Protein AF-A0A9Q1HMR4-F1 (afdb_monomer)

Structure (mmCI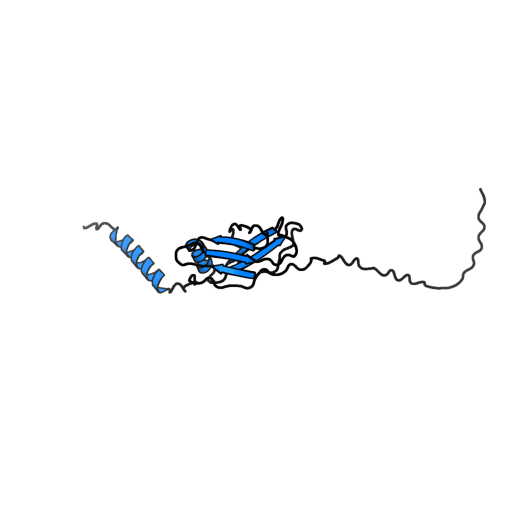F, N/CA/C/O backbone):
data_AF-A0A9Q1HMR4-F1
#
_entry.id   AF-A0A9Q1HMR4-F1
#
loop_
_atom_site.group_PDB
_atom_site.id
_atom_site.type_symbol
_atom_site.label_atom_id
_atom_site.label_alt_id
_atom_site.label_comp_id
_atom_site.label_asym_id
_atom_site.label_entity_id
_atom_site.label_seq_id
_atom_site.pdbx_PDB_ins_code
_atom_site.Cartn_x
_atom_site.Cartn_y
_atom_site.Cartn_z
_atom_site.occupancy
_atom_site.B_iso_or_equiv
_atom_site.auth_seq_id
_atom_site.auth_comp_id
_atom_site.auth_asym_id
_atom_site.auth_atom_id
_atom_site.pdbx_PDB_model_num
ATOM 1 N N . MET A 1 1 ? 21.653 -33.539 -73.350 1.00 37.78 1 MET A N 1
ATOM 2 C CA . MET A 1 1 ? 21.188 -34.895 -72.998 1.00 37.78 1 MET A CA 1
ATOM 3 C C . MET A 1 1 ? 22.422 -35.763 -72.860 1.00 37.78 1 MET A C 1
ATOM 5 O O . MET A 1 1 ? 23.020 -36.093 -73.872 1.00 37.78 1 MET A O 1
ATOM 9 N N . LEU A 1 2 ? 22.867 -36.021 -71.632 1.00 31.67 2 LEU A N 1
ATOM 10 C CA . LEU A 1 2 ? 23.947 -36.966 -71.353 1.00 31.67 2 LEU A CA 1
ATOM 11 C C . LEU A 1 2 ? 23.386 -37.985 -70.369 1.00 31.67 2 LEU A C 1
ATOM 13 O O . LEU A 1 2 ? 22.912 -37.626 -69.293 1.00 31.67 2 LEU A O 1
ATOM 17 N N . SER A 1 3 ? 23.321 -39.218 -70.855 1.00 32.62 3 SER A N 1
ATOM 18 C CA . SER A 1 3 ? 22.707 -40.371 -70.218 1.00 32.62 3 SER A CA 1
ATOM 19 C C . SER A 1 3 ? 23.519 -40.849 -69.018 1.00 32.62 3 SER A C 1
ATOM 21 O O . SER A 1 3 ? 24.747 -40.808 -69.022 1.00 32.62 3 SER A O 1
ATOM 23 N N . PHE A 1 4 ? 22.790 -41.315 -68.008 1.00 30.09 4 PHE A N 1
ATOM 24 C CA . PHE A 1 4 ? 23.282 -42.057 -66.856 1.00 30.09 4 PHE A CA 1
ATOM 25 C C . PHE A 1 4 ? 23.756 -43.451 -67.281 1.00 30.09 4 PHE A C 1
ATOM 27 O O . PHE A 1 4 ? 23.022 -44.145 -67.981 1.00 30.09 4 PHE A O 1
ATOM 34 N N . GLU A 1 5 ? 24.891 -43.906 -66.751 1.00 35.28 5 GLU A N 1
ATOM 35 C CA . GLU A 1 5 ? 25.084 -45.326 -66.458 1.00 35.28 5 GLU A CA 1
ATOM 36 C C . GLU A 1 5 ? 25.672 -45.507 -65.058 1.00 35.28 5 GLU A C 1
ATOM 38 O O . GLU A 1 5 ? 26.479 -44.722 -64.562 1.00 35.28 5 GLU A O 1
ATOM 43 N N . MET A 1 6 ? 25.131 -46.524 -64.401 1.00 35.03 6 MET A N 1
ATOM 44 C CA . MET A 1 6 ? 25.049 -46.749 -62.970 1.00 35.03 6 MET A CA 1
ATOM 45 C C . MET A 1 6 ? 26.082 -47.802 -62.579 1.00 35.03 6 MET A C 1
ATOM 47 O O . MET A 1 6 ? 26.021 -48.925 -63.071 1.00 35.03 6 MET A O 1
ATOM 51 N N . GLN A 1 7 ? 26.995 -47.483 -61.662 1.00 36.78 7 GLN A N 1
ATOM 52 C CA . GLN A 1 7 ? 27.805 -48.502 -60.994 1.00 36.78 7 GLN A CA 1
ATOM 53 C C . GLN A 1 7 ? 27.566 -48.453 -59.489 1.00 36.78 7 GLN A C 1
ATOM 55 O O . GLN A 1 7 ? 28.064 -47.608 -58.753 1.00 36.78 7 GLN A O 1
ATOM 60 N N . SER A 1 8 ? 26.725 -49.399 -59.083 1.00 39.12 8 SER A N 1
ATOM 61 C CA . SER A 1 8 ? 26.446 -49.822 -57.721 1.00 39.12 8 SER A CA 1
ATOM 62 C C . SER A 1 8 ? 27.722 -50.337 -57.058 1.00 39.12 8 SER A C 1
ATOM 64 O O . SER A 1 8 ? 28.247 -51.374 -57.459 1.00 39.12 8 SER A O 1
ATOM 66 N N . GLN A 1 9 ? 28.176 -49.663 -56.004 1.00 42.09 9 GLN A N 1
ATOM 67 C CA . GLN A 1 9 ? 29.103 -50.243 -55.036 1.00 42.09 9 GLN A CA 1
ATOM 68 C C . GLN A 1 9 ? 28.549 -50.023 -53.630 1.00 42.09 9 GLN A C 1
ATOM 70 O O . GLN A 1 9 ? 28.550 -48.922 -53.085 1.00 42.09 9 GLN A O 1
ATOM 75 N N . PHE A 1 10 ? 28.014 -51.112 -53.084 1.00 41.09 10 PHE A N 1
ATOM 76 C CA . PHE A 1 10 ? 27.632 -51.271 -51.691 1.00 41.09 10 PHE A CA 1
ATOM 77 C C . PHE A 1 10 ? 28.883 -51.170 -50.809 1.00 41.09 10 PHE A C 1
ATOM 79 O O . PHE A 1 10 ? 29.789 -51.988 -50.950 1.00 41.09 10 PHE A O 1
ATOM 86 N N . TYR A 1 11 ? 28.895 -50.235 -49.856 1.00 41.25 11 TYR A N 1
ATOM 87 C CA . TYR A 1 11 ? 29.788 -50.285 -48.697 1.00 41.25 11 TYR A CA 1
ATOM 88 C C . TYR A 1 11 ? 28.984 -50.062 -47.403 1.00 41.25 11 TYR A C 1
ATOM 90 O O . TYR A 1 11 ? 28.078 -49.226 -47.384 1.00 41.25 11 TYR A O 1
ATOM 98 N N . PRO A 1 12 ? 29.248 -50.854 -46.347 1.00 38.88 12 PRO A N 1
ATOM 99 C CA . PRO A 1 12 ? 28.334 -51.036 -45.228 1.00 38.88 12 PRO A CA 1
ATOM 100 C C . PRO A 1 12 ? 28.479 -49.939 -44.165 1.00 38.88 12 PRO A C 1
ATOM 102 O O . PRO A 1 12 ? 29.579 -49.513 -43.834 1.00 38.88 12 PRO A O 1
ATOM 105 N N . THR A 1 13 ? 27.331 -49.536 -43.615 1.00 51.03 13 THR A N 1
ATOM 106 C CA . THR A 1 13 ? 27.126 -48.989 -42.261 1.00 51.03 13 THR A CA 1
ATOM 107 C C . THR A 1 13 ? 28.263 -48.162 -41.653 1.00 51.03 13 THR A C 1
ATOM 109 O O . THR A 1 13 ? 29.085 -48.675 -40.896 1.00 51.03 13 THR A O 1
ATOM 112 N N . LEU A 1 14 ? 28.168 -46.843 -41.810 1.00 43.06 14 LEU A N 1
ATOM 113 C CA . LEU A 1 14 ? 28.479 -45.934 -40.713 1.00 43.06 14 LEU A CA 1
ATOM 114 C C . LEU A 1 14 ? 27.213 -45.120 -40.441 1.00 43.06 14 LEU A C 1
ATOM 116 O O . LEU A 1 14 ? 26.898 -44.171 -41.157 1.00 43.06 14 LEU A O 1
ATOM 120 N N . LEU A 1 15 ? 26.439 -45.549 -39.442 1.00 45.88 15 LEU A N 1
ATOM 121 C CA . LEU A 1 15 ? 25.386 -44.726 -38.859 1.00 45.88 15 LEU A CA 1
ATOM 122 C C . LEU A 1 15 ? 26.075 -43.512 -38.231 1.00 45.88 15 LEU A C 1
ATOM 124 O O . LEU A 1 15 ? 26.472 -43.545 -37.068 1.00 45.88 15 LEU A O 1
ATOM 128 N N . LEU A 1 16 ? 26.232 -42.438 -39.002 1.00 45.41 16 LEU A N 1
ATOM 129 C CA . LEU A 1 16 ? 26.349 -41.114 -38.419 1.00 45.41 16 LEU A CA 1
ATOM 130 C C . LEU A 1 16 ? 24.983 -40.831 -37.805 1.00 45.41 16 LEU A C 1
ATOM 132 O O . LEU A 1 16 ? 24.068 -40.340 -38.466 1.00 45.41 16 LEU A O 1
ATOM 136 N N . ALA A 1 17 ? 24.825 -41.230 -36.544 1.00 48.44 17 ALA A N 1
ATOM 137 C CA . ALA A 1 17 ? 23.819 -40.655 -35.683 1.00 48.44 17 ALA A CA 1
ATOM 138 C C . ALA A 1 17 ? 24.130 -39.159 -35.650 1.00 48.44 17 ALA A C 1
ATOM 140 O O . ALA A 1 17 ? 24.994 -38.700 -34.905 1.00 48.44 17 ALA A O 1
ATOM 141 N N . PHE A 1 18 ? 23.476 -38.404 -36.531 1.00 46.28 18 PHE A N 1
ATOM 142 C CA . PHE A 1 18 ? 23.301 -36.985 -36.327 1.00 46.28 18 PHE A CA 1
ATOM 143 C C . PHE A 1 18 ? 22.517 -36.89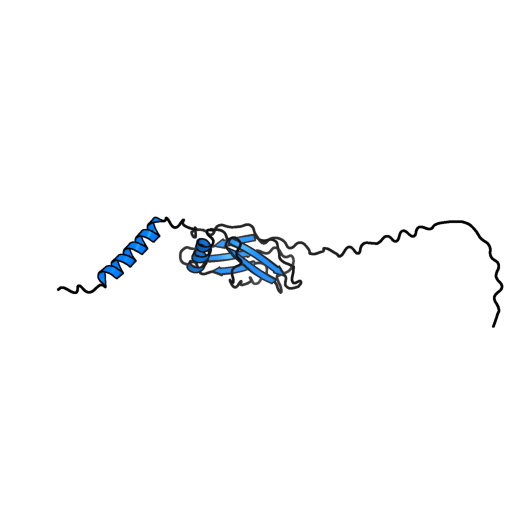2 -35.028 1.00 46.28 18 PHE A C 1
ATOM 145 O O . PHE A 1 18 ? 21.294 -37.035 -35.011 1.00 46.28 18 PHE A O 1
ATOM 152 N N . SER A 1 19 ? 23.235 -36.728 -33.920 1.00 45.16 19 SER A N 1
ATOM 153 C CA . SER A 1 19 ? 22.679 -36.102 -32.740 1.00 45.16 19 S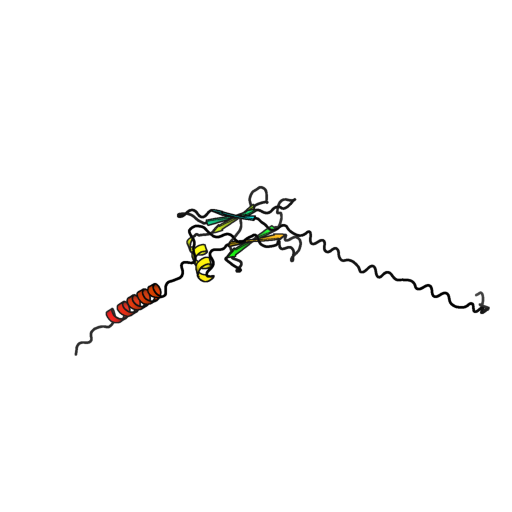ER A CA 1
ATOM 154 C C . SER A 1 19 ? 22.227 -34.734 -33.220 1.00 45.16 19 SER A C 1
ATOM 156 O O . SER A 1 19 ? 23.001 -33.781 -33.260 1.00 45.16 19 SER A O 1
ATOM 158 N N . ILE A 1 20 ? 20.978 -34.651 -33.676 1.00 51.62 20 ILE A N 1
ATOM 159 C CA . ILE A 1 20 ? 20.243 -33.406 -33.619 1.00 51.62 20 ILE A CA 1
ATOM 160 C C . ILE A 1 20 ? 20.190 -33.165 -32.119 1.00 51.62 20 ILE A C 1
ATOM 162 O O . ILE A 1 20 ? 19.346 -33.726 -31.417 1.00 51.62 20 ILE A O 1
ATOM 166 N N . GLN A 1 21 ? 21.176 -32.425 -31.610 1.00 54.22 21 GLN A N 1
ATOM 167 C CA . GLN A 1 21 ? 20.992 -31.661 -30.400 1.00 54.22 21 GLN A CA 1
ATOM 168 C C . GLN A 1 21 ? 19.752 -30.839 -30.739 1.00 54.22 21 GLN A C 1
ATOM 170 O O . GLN A 1 21 ? 19.802 -29.863 -31.484 1.00 54.22 21 GLN A O 1
ATOM 175 N N . LEU A 1 22 ? 18.589 -31.330 -30.312 1.00 46.88 22 LEU A N 1
ATOM 176 C CA . LEU A 1 22 ? 17.479 -30.459 -30.022 1.00 46.88 22 LEU A CA 1
ATOM 177 C C . LEU A 1 22 ? 18.068 -29.568 -28.943 1.00 46.88 22 LEU A C 1
ATOM 179 O O . LEU A 1 22 ? 18.021 -29.894 -27.758 1.00 46.88 22 LEU A O 1
ATOM 183 N N . ASP A 1 23 ? 18.710 -28.491 -29.385 1.00 49.03 23 ASP A N 1
ATOM 184 C CA . ASP A 1 23 ? 18.829 -27.272 -28.630 1.00 49.03 23 ASP A CA 1
ATOM 185 C C . ASP A 1 23 ? 17.375 -26.897 -28.418 1.00 49.03 23 ASP A C 1
ATOM 187 O O . ASP A 1 23 ? 16.736 -26.229 -29.234 1.00 49.03 23 ASP A O 1
ATOM 191 N N . TYR A 1 24 ? 16.805 -27.514 -27.376 1.00 51.22 24 TYR A N 1
ATOM 192 C CA . TYR A 1 24 ? 15.573 -27.107 -26.761 1.00 51.22 24 TYR A CA 1
ATOM 193 C C . TYR A 1 24 ? 15.730 -25.617 -26.693 1.00 51.22 24 TYR A C 1
ATOM 195 O O . TYR A 1 24 ? 16.632 -25.125 -26.019 1.00 51.22 24 TYR A O 1
ATOM 203 N N . PHE A 1 25 ? 14.936 -24.951 -27.518 1.00 50.28 25 PHE A N 1
ATOM 204 C CA . PHE A 1 25 ? 14.821 -23.522 -27.571 1.00 50.28 25 PHE A CA 1
ATOM 205 C C . PHE A 1 25 ? 14.513 -23.118 -26.135 1.00 50.28 25 PHE A C 1
ATOM 207 O O . PHE A 1 25 ? 13.371 -23.202 -25.680 1.00 50.28 25 PHE A O 1
ATOM 214 N N . THR A 1 26 ? 15.564 -22.833 -25.368 1.00 46.38 26 THR A N 1
ATOM 215 C CA . THR A 1 26 ? 15.472 -22.301 -24.029 1.00 46.38 26 THR A CA 1
ATOM 216 C C . THR A 1 26 ? 14.942 -20.919 -24.285 1.00 46.38 26 THR A C 1
ATOM 218 O O . THR A 1 26 ? 15.692 -19.995 -24.596 1.00 46.38 26 THR A O 1
ATOM 221 N N . TRP A 1 27 ? 13.614 -20.819 -24.264 1.00 47.00 27 TRP A N 1
ATOM 222 C CA . TRP A 1 27 ? 12.927 -19.561 -24.106 1.00 47.00 27 TRP A CA 1
ATOM 223 C C . TRP A 1 27 ? 13.678 -18.839 -22.998 1.00 47.00 27 TRP A C 1
ATOM 225 O O . TRP A 1 27 ? 13.840 -19.429 -21.925 1.00 47.00 27 TRP A O 1
ATOM 235 N N . PRO A 1 28 ? 14.211 -17.634 -23.242 1.00 43.62 28 PRO A N 1
ATOM 236 C CA . PRO A 1 28 ? 14.810 -16.884 -22.166 1.00 43.62 28 PRO A CA 1
ATOM 237 C C . PRO A 1 28 ? 13.692 -16.652 -21.154 1.00 43.62 28 PRO A C 1
ATOM 239 O O . PRO A 1 28 ? 12.825 -15.802 -21.347 1.00 43.62 28 PRO A O 1
ATOM 242 N N . THR A 1 29 ? 13.693 -17.411 -20.059 1.00 49.78 29 THR A N 1
ATOM 243 C CA . THR A 1 29 ? 12.965 -17.063 -18.841 1.00 49.78 29 THR A CA 1
ATOM 244 C C . THR A 1 29 ? 13.703 -15.911 -18.164 1.00 49.78 29 THR A C 1
ATOM 246 O O . THR A 1 29 ? 13.961 -15.938 -16.970 1.00 49.78 29 THR A O 1
ATOM 249 N N . ASP A 1 30 ? 14.043 -14.876 -18.932 1.00 47.56 30 ASP A N 1
ATOM 250 C CA . ASP A 1 30 ? 14.412 -13.561 -18.434 1.00 47.56 30 ASP A CA 1
ATOM 251 C C . ASP A 1 30 ? 13.121 -12.763 -18.218 1.00 47.56 30 ASP A C 1
ATOM 253 O O . ASP A 1 30 ? 12.968 -11.610 -18.625 1.00 47.56 30 ASP A O 1
ATOM 257 N N . ALA A 1 31 ? 12.174 -13.353 -17.485 1.00 51.97 31 ALA A N 1
ATOM 258 C CA . ALA A 1 31 ? 11.419 -12.534 -16.559 1.00 51.97 31 ALA A CA 1
ATOM 259 C C . ALA A 1 31 ? 12.438 -12.124 -15.496 1.00 51.97 31 ALA A C 1
ATOM 261 O O . ALA A 1 31 ? 12.578 -12.798 -14.482 1.00 51.97 31 ALA A O 1
ATOM 262 N N . LYS A 1 32 ? 13.223 -11.075 -15.782 1.00 59.47 32 LYS A N 1
ATOM 263 C CA . LYS A 1 32 ? 14.099 -10.426 -14.808 1.00 59.47 32 LYS A CA 1
ATOM 264 C C . LYS A 1 32 ? 13.296 -10.301 -13.519 1.00 59.47 32 LYS A C 1
ATOM 266 O O . LYS A 1 32 ? 12.343 -9.523 -13.489 1.00 59.47 32 LYS A O 1
ATOM 271 N N . GLU A 1 33 ? 13.641 -11.112 -12.522 1.00 74.00 33 GLU A N 1
ATOM 272 C CA . GLU A 1 33 ? 12.804 -11.300 -11.342 1.00 74.00 33 GLU A CA 1
ATOM 273 C C . GLU A 1 33 ? 12.609 -9.935 -10.681 1.00 74.00 33 GLU A C 1
ATOM 275 O O . GLU A 1 33 ? 13.563 -9.272 -10.253 1.00 74.00 33 GLU A O 1
ATOM 280 N N . LEU A 1 34 ? 11.374 -9.438 -10.734 1.00 84.81 34 LEU A N 1
ATOM 281 C CA . LEU A 1 34 ? 11.035 -8.134 -10.195 1.00 84.81 34 LEU A CA 1
ATOM 282 C C . LEU A 1 34 ? 11.246 -8.185 -8.684 1.00 84.81 34 LEU A C 1
ATOM 284 O O . LEU A 1 34 ? 10.793 -9.106 -8.013 1.00 84.81 34 LEU A O 1
ATOM 288 N N . GLN A 1 35 ? 11.943 -7.196 -8.131 1.00 88.31 35 GLN A N 1
ATOM 289 C CA . GLN A 1 35 ? 12.197 -7.173 -6.693 1.00 88.31 35 GLN A CA 1
ATOM 290 C C . GLN A 1 35 ? 10.909 -6.856 -5.941 1.00 88.31 35 GLN A C 1
ATOM 292 O O . GLN A 1 35 ? 10.161 -5.969 -6.365 1.00 88.31 35 GLN A O 1
ATOM 297 N N . LYS A 1 36 ? 10.682 -7.540 -4.812 1.00 92.25 36 LYS A N 1
ATOM 298 C CA . LYS A 1 36 ? 9.565 -7.227 -3.918 1.00 92.25 36 LYS A CA 1
ATOM 299 C C . LYS A 1 36 ? 9.691 -5.778 -3.412 1.00 92.25 36 LYS A C 1
ATOM 301 O O . LYS A 1 36 ? 10.804 -5.359 -3.075 1.00 92.25 36 LYS A O 1
ATOM 306 N N . PRO A 1 37 ? 8.598 -5.004 -3.356 1.00 94.81 37 PRO A N 1
ATOM 307 C CA . PRO A 1 37 ? 8.633 -3.667 -2.789 1.00 94.81 37 PRO A CA 1
ATOM 308 C C . PRO A 1 37 ? 8.679 -3.707 -1.257 1.00 94.81 37 PRO A C 1
ATOM 310 O O . PRO A 1 37 ? 8.355 -4.715 -0.623 1.00 94.81 37 PRO A O 1
ATOM 313 N N . GLU A 1 38 ? 9.045 -2.580 -0.660 1.00 96.38 38 GLU A N 1
ATOM 314 C CA . GLU A 1 38 ? 8.954 -2.350 0.780 1.00 96.38 38 GLU A CA 1
ATOM 315 C C . GLU A 1 38 ? 7.783 -1.411 1.074 1.00 96.38 38 GLU A C 1
ATOM 317 O O . GLU A 1 38 ? 7.694 -0.327 0.501 1.00 96.38 38 GLU A O 1
ATOM 322 N N . ILE A 1 39 ? 6.878 -1.821 1.964 1.00 97.00 39 ILE A N 1
ATOM 323 C CA . ILE A 1 39 ? 5.747 -0.992 2.383 1.00 97.00 39 ILE A CA 1
ATOM 324 C C . ILE A 1 39 ? 6.036 -0.311 3.722 1.00 97.00 39 ILE A C 1
ATOM 326 O O . ILE A 1 39 ? 6.483 -0.936 4.689 1.00 97.00 39 ILE A O 1
ATOM 330 N N . SER A 1 40 ? 5.715 0.975 3.783 1.00 96.75 40 SER A N 1
ATOM 331 C CA . SER A 1 40 ? 5.725 1.793 4.991 1.00 96.75 40 SER A CA 1
ATOM 332 C C . SER A 1 40 ? 4.340 2.391 5.230 1.00 96.75 40 SER A C 1
ATOM 334 O O . SER A 1 40 ? 3.608 2.705 4.289 1.00 96.75 40 SER A O 1
ATOM 336 N N . VAL A 1 41 ? 3.966 2.507 6.505 1.00 96.38 41 VAL A N 1
ATOM 337 C CA . VAL A 1 41 ? 2.637 2.956 6.934 1.00 96.38 41 VAL A CA 1
ATOM 338 C C . VAL A 1 41 ? 2.794 4.149 7.864 1.00 96.38 41 VAL A C 1
ATOM 340 O O . VAL A 1 41 ? 3.473 4.062 8.886 1.00 96.38 41 VAL A O 1
ATOM 343 N N . HIS A 1 42 ? 2.133 5.250 7.528 1.00 95.50 42 HIS A N 1
ATOM 344 C CA . HIS A 1 42 ? 2.008 6.425 8.374 1.00 95.50 42 HIS A CA 1
ATOM 345 C C . HIS A 1 42 ? 0.521 6.695 8.633 1.00 95.50 42 HIS A C 1
ATOM 347 O O . HIS A 1 42 ? -0.210 7.117 7.739 1.00 95.50 42 HIS A O 1
ATOM 353 N N . ALA A 1 43 ? 0.071 6.412 9.857 1.00 92.50 43 ALA A N 1
ATOM 354 C CA . ALA A 1 43 ? -1.343 6.411 10.242 1.00 92.50 43 ALA A CA 1
ATOM 355 C C . ALA A 1 43 ? -1.628 7.370 11.420 1.00 92.50 43 ALA A C 1
ATOM 357 O O . ALA A 1 43 ? -1.967 6.907 12.512 1.00 92.50 43 ALA A O 1
ATOM 358 N N . PRO A 1 44 ? -1.478 8.695 11.239 1.00 91.38 44 PRO A N 1
ATOM 359 C CA . PRO A 1 44 ? -1.859 9.681 12.258 1.00 91.38 44 PRO A CA 1
ATOM 360 C C . PRO A 1 44 ? -3.354 9.565 12.614 1.00 91.38 44 PRO A C 1
ATOM 362 O O . PRO A 1 44 ? -4.165 9.211 11.760 1.00 91.38 44 PRO A O 1
ATOM 365 N N . GLU A 1 45 ? -3.725 9.853 13.865 1.00 85.25 45 GLU A N 1
ATOM 366 C CA . GLU A 1 45 ? -5.096 9.642 14.372 1.00 85.25 45 GLU A CA 1
ATOM 367 C C . GLU A 1 45 ? -6.152 10.465 13.613 1.00 85.25 45 GLU A C 1
ATOM 369 O O . GLU A 1 45 ? -7.143 9.898 13.159 1.00 85.25 45 GLU A O 1
ATOM 374 N N . ASP A 1 46 ? -5.889 11.752 13.367 1.00 85.88 46 ASP A N 1
ATOM 375 C CA . ASP A 1 46 ? -6.863 12.695 12.784 1.00 85.88 46 ASP A CA 1
ATOM 376 C C . ASP A 1 46 ? -6.688 12.948 11.277 1.00 85.88 46 ASP A C 1
ATOM 378 O O . ASP A 1 46 ? -7.189 13.939 10.737 1.00 85.88 46 ASP A O 1
ATOM 382 N N . LYS A 1 47 ? -5.912 12.118 10.572 1.00 91.94 47 LYS A N 1
ATOM 383 C CA . LYS A 1 47 ? -5.706 12.284 9.125 1.00 91.94 47 LYS A CA 1
ATOM 384 C C . LYS A 1 47 ? -5.829 10.960 8.390 1.00 91.94 47 LYS A C 1
ATOM 386 O O . LYS A 1 47 ? -5.873 9.881 8.977 1.00 91.94 47 LYS A O 1
ATOM 391 N N . ASN A 1 48 ? -5.848 11.074 7.069 1.00 95.00 48 ASN A N 1
ATOM 392 C CA . ASN A 1 48 ? -5.757 9.939 6.170 1.00 95.00 48 ASN A CA 1
ATOM 393 C C . ASN A 1 48 ? -4.494 9.119 6.445 1.00 95.00 48 ASN A C 1
ATOM 395 O O . ASN A 1 48 ? -3.449 9.643 6.847 1.00 95.00 48 ASN A O 1
ATOM 399 N N . VAL A 1 49 ? -4.606 7.820 6.191 1.00 96.19 49 VAL A N 1
ATOM 400 C CA . VAL A 1 49 ? -3.490 6.891 6.290 1.00 96.19 49 VAL A CA 1
ATOM 401 C C . VAL A 1 49 ? -2.680 6.986 5.004 1.00 96.19 49 VAL A C 1
ATOM 403 O O . VAL A 1 49 ? -3.187 6.730 3.910 1.00 96.19 49 VAL A O 1
ATOM 406 N N . ALA A 1 50 ? -1.409 7.348 5.145 1.00 96.06 50 ALA A N 1
ATOM 407 C CA . ALA A 1 50 ? -0.459 7.371 4.049 1.00 96.06 50 ALA A CA 1
ATOM 408 C C . ALA A 1 50 ? 0.314 6.049 4.021 1.00 96.06 50 ALA A C 1
ATOM 410 O O . ALA A 1 50 ? 1.038 5.715 4.961 1.00 96.06 50 ALA A O 1
ATOM 411 N N . LEU A 1 51 ? 0.165 5.298 2.933 1.00 96.81 51 LEU A N 1
ATOM 412 C CA . LEU A 1 51 ? 0.916 4.070 2.681 1.00 96.81 51 LEU A CA 1
ATOM 413 C C . LEU A 1 51 ? 1.877 4.318 1.531 1.00 96.81 51 LEU A C 1
ATOM 415 O O . LEU A 1 51 ? 1.441 4.729 0.459 1.00 96.81 51 LEU A O 1
ATOM 419 N N . ALA A 1 52 ? 3.164 4.074 1.738 1.00 96.25 52 ALA A N 1
ATOM 420 C CA . ALA A 1 52 ? 4.177 4.252 0.707 1.00 96.25 52 ALA A CA 1
ATOM 421 C C . ALA A 1 52 ? 4.844 2.917 0.385 1.00 96.25 52 ALA A C 1
ATOM 423 O O . ALA A 1 52 ? 5.362 2.234 1.269 1.00 96.25 52 ALA A O 1
ATOM 424 N N . CYS A 1 53 ? 4.827 2.577 -0.897 1.00 95.69 53 CYS A N 1
ATOM 425 C CA . CYS A 1 53 ? 5.399 1.375 -1.474 1.00 95.69 53 CYS A CA 1
ATOM 426 C C . CYS A 1 53 ? 6.656 1.754 -2.240 1.00 95.69 53 CYS A C 1
ATOM 428 O O . CYS A 1 53 ? 6.604 2.348 -3.321 1.00 95.69 53 CYS A O 1
ATOM 430 N N . GLN A 1 54 ? 7.795 1.448 -1.635 1.00 94.56 54 GLN A N 1
ATOM 431 C CA . GLN A 1 54 ? 9.104 1.714 -2.186 1.00 94.56 54 GLN A CA 1
ATOM 432 C C . GLN A 1 54 ? 9.529 0.574 -3.099 1.00 94.56 54 GLN A C 1
ATOM 434 O O . GLN A 1 54 ? 9.554 -0.596 -2.720 1.00 94.56 54 GLN A O 1
ATOM 439 N N . ILE A 1 55 ? 9.884 0.945 -4.319 1.00 90.56 55 ILE A N 1
ATOM 440 C CA . ILE A 1 55 ? 10.217 0.030 -5.388 1.00 90.56 55 ILE A CA 1
ATOM 441 C C . ILE A 1 55 ? 11.678 0.241 -5.770 1.00 90.56 55 ILE A C 1
ATOM 443 O O . ILE A 1 55 ? 12.084 1.296 -6.263 1.00 90.56 55 ILE A O 1
ATOM 447 N N . ASN A 1 56 ? 12.463 -0.817 -5.607 1.00 82.62 56 ASN A N 1
ATOM 448 C CA . ASN A 1 56 ? 13.887 -0.833 -5.917 1.00 82.62 56 ASN A CA 1
ATOM 449 C C . ASN A 1 56 ? 14.132 -1.198 -7.391 1.00 82.62 56 ASN A C 1
ATOM 451 O O . ASN A 1 56 ? 14.820 -2.166 -7.716 1.00 82.62 56 ASN A O 1
ATOM 455 N N . LEU A 1 57 ? 13.552 -0.423 -8.314 1.00 76.06 57 LEU A N 1
ATOM 456 C CA . LEU A 1 57 ? 13.868 -0.557 -9.736 1.00 76.06 57 LEU A CA 1
ATOM 457 C C . LEU A 1 57 ? 15.184 0.160 -10.064 1.00 76.06 57 LEU A C 1
ATOM 459 O O . LEU A 1 57 ? 15.448 1.277 -9.615 1.00 76.06 57 LEU A O 1
ATOM 463 N N . LYS A 1 58 ? 15.999 -0.477 -10.916 1.00 71.62 58 LYS A N 1
ATOM 464 C CA . LYS A 1 58 ? 17.222 0.134 -11.474 1.00 71.62 58 LYS A CA 1
ATOM 465 C C . LYS A 1 58 ? 16.904 1.386 -12.303 1.00 71.62 58 LYS A C 1
ATOM 467 O O . LYS A 1 58 ? 17.697 2.319 -12.338 1.00 71.62 58 LYS A O 1
ATOM 472 N N . THR A 1 59 ? 15.743 1.400 -12.952 1.00 70.12 59 THR A N 1
ATOM 473 C CA . THR A 1 59 ? 15.231 2.497 -13.777 1.00 70.12 59 THR A CA 1
ATOM 474 C C . THR A 1 59 ? 13.972 3.086 -13.141 1.00 70.12 59 THR A C 1
ATOM 476 O O . THR A 1 59 ? 13.217 2.332 -12.528 1.00 70.12 59 THR A O 1
ATOM 479 N N . PRO A 1 60 ? 13.711 4.398 -13.280 1.00 69.88 60 PRO A N 1
ATOM 480 C CA . PRO A 1 60 ? 12.456 4.995 -12.829 1.00 69.88 60 PRO A CA 1
ATOM 481 C C . PRO A 1 60 ? 11.245 4.240 -13.386 1.00 69.88 60 PRO A C 1
ATOM 483 O O . PRO A 1 60 ? 11.275 3.774 -14.528 1.00 69.88 60 PRO A O 1
ATOM 486 N N . ALA A 1 61 ? 10.199 4.118 -12.571 1.00 67.50 61 ALA A N 1
ATOM 487 C CA . ALA A 1 61 ? 8.981 3.381 -12.878 1.00 67.50 61 ALA A CA 1
ATOM 488 C C . ALA A 1 61 ? 8.126 4.105 -13.939 1.00 67.50 61 ALA A C 1
ATOM 490 O O . ALA A 1 61 ? 7.099 4.710 -13.638 1.00 67.50 61 ALA A O 1
ATOM 491 N N . VAL A 1 62 ? 8.572 4.092 -15.195 1.00 70.00 62 VAL A N 1
ATOM 492 C CA . VAL A 1 62 ? 7.755 4.517 -16.338 1.00 70.00 62 VAL A CA 1
ATOM 493 C C . VAL A 1 62 ? 6.797 3.378 -16.677 1.00 70.00 62 VAL A C 1
ATOM 495 O O . VAL A 1 62 ? 7.226 2.234 -16.802 1.00 70.00 62 VAL A O 1
ATOM 498 N N . ASN A 1 63 ? 5.509 3.690 -16.842 1.00 79.56 63 ASN A N 1
ATOM 499 C CA . ASN A 1 63 ? 4.457 2.711 -17.137 1.00 79.56 63 ASN A CA 1
ATOM 500 C C . ASN A 1 63 ? 4.363 1.580 -16.098 1.00 79.56 63 ASN A C 1
ATOM 502 O O . ASN A 1 63 ? 4.168 0.420 -16.456 1.00 79.56 63 ASN A O 1
ATOM 506 N N . THR A 1 64 ? 4.466 1.921 -14.815 1.00 85.19 64 THR A N 1
ATOM 507 C CA . THR A 1 64 ? 4.277 0.980 -13.707 1.00 85.19 64 THR A CA 1
ATOM 508 C C . THR A 1 64 ? 2.983 1.291 -12.966 1.00 85.19 64 THR A C 1
ATOM 510 O O . THR A 1 64 ? 2.691 2.449 -12.659 1.00 85.19 64 THR A O 1
ATOM 513 N N . SER A 1 65 ? 2.218 0.253 -12.654 1.00 89.38 65 SER A N 1
ATOM 514 C CA . SER A 1 65 ? 1.017 0.331 -11.817 1.00 89.38 65 SER A CA 1
ATOM 515 C C . SER A 1 65 ? 1.333 -0.205 -10.424 1.00 89.38 65 SER A C 1
ATOM 517 O O . SER A 1 65 ? 2.063 -1.186 -10.314 1.00 89.38 65 SER A O 1
ATOM 519 N N . CYS A 1 66 ? 0.788 0.410 -9.374 1.00 92.31 66 CYS A N 1
ATOM 520 C CA . CYS A 1 66 ? 0.897 -0.086 -8.001 1.00 92.31 66 CYS A CA 1
ATOM 521 C C . CYS A 1 66 ? -0.458 -0.525 -7.473 1.00 92.31 66 CYS A C 1
ATOM 523 O O . CYS A 1 66 ? -1.460 0.153 -7.708 1.00 92.31 66 CYS A O 1
ATOM 525 N N . TYR A 1 67 ? -0.461 -1.599 -6.692 1.00 95.38 67 TYR A N 1
ATOM 526 C CA . TYR A 1 67 ? -1.673 -2.144 -6.096 1.00 95.38 67 TYR A CA 1
ATOM 527 C C . TYR A 1 67 ? -1.502 -2.250 -4.586 1.00 95.38 67 TYR A C 1
ATOM 529 O O . TYR A 1 67 ? -0.489 -2.755 -4.098 1.00 95.38 67 TYR A O 1
ATOM 537 N N . LEU A 1 68 ? -2.499 -1.764 -3.848 1.00 97.50 68 LEU A N 1
ATOM 538 C CA . LEU A 1 68 ? -2.581 -1.935 -2.403 1.00 97.50 68 LEU A CA 1
ATOM 539 C C . LEU A 1 68 ? -3.489 -3.118 -2.085 1.00 97.50 68 LEU A C 1
ATOM 541 O O . LEU A 1 68 ? -4.531 -3.296 -2.711 1.00 97.50 68 LEU A O 1
ATOM 545 N N .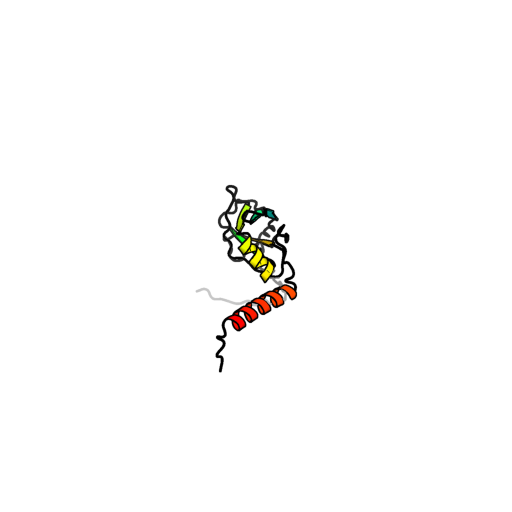 TYR A 1 69 ? -3.121 -3.881 -1.067 1.00 97.69 69 TYR A N 1
ATOM 546 C CA . TYR A 1 69 ? -3.898 -4.997 -0.562 1.00 97.69 69 TYR A CA 1
ATOM 547 C C . TYR A 1 69 ? -4.192 -4.807 0.917 1.00 97.69 69 TYR A C 1
ATOM 549 O O . TYR A 1 69 ? -3.321 -4.390 1.683 1.00 97.69 69 TYR A O 1
ATOM 557 N N . VAL A 1 70 ? -5.403 -5.191 1.309 1.00 96.38 70 VAL A N 1
ATOM 558 C CA . VAL A 1 70 ? -5.804 -5.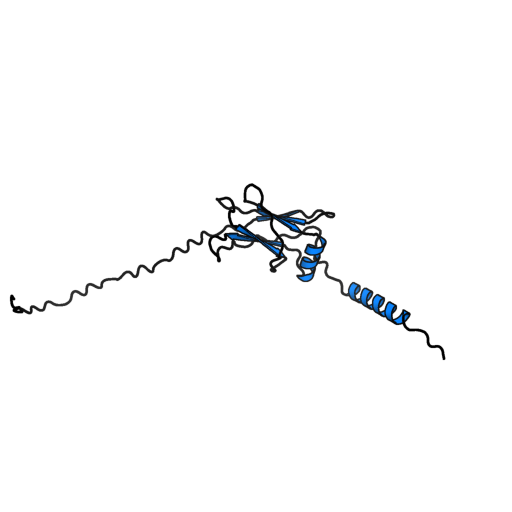394 2.704 1.00 96.38 70 VAL A CA 1
ATOM 559 C C . VAL A 1 70 ? -5.992 -6.893 2.887 1.00 96.38 70 VAL A C 1
ATOM 561 O O . VAL A 1 70 ? -6.796 -7.507 2.180 1.00 96.38 70 VAL A O 1
ATOM 564 N N . GLY A 1 71 ? -5.202 -7.508 3.769 1.00 92.38 71 GLY A N 1
ATOM 565 C CA . GLY A 1 71 ? -5.063 -8.964 3.802 1.00 92.38 71 GLY A CA 1
ATOM 566 C C . GLY A 1 71 ? -4.653 -9.497 2.425 1.00 92.38 71 GLY A C 1
ATOM 567 O O . GLY A 1 71 ? -3.584 -9.160 1.924 1.00 92.38 71 GLY A O 1
ATOM 568 N N . ASP A 1 72 ? -5.518 -10.290 1.791 1.00 93.38 72 ASP A N 1
ATOM 569 C CA . ASP A 1 72 ? -5.316 -10.823 0.434 1.00 93.38 72 ASP A CA 1
ATOM 570 C C . ASP A 1 72 ? -6.166 -10.162 -0.652 1.00 93.38 72 ASP A C 1
ATOM 572 O O . ASP A 1 72 ? -6.023 -10.480 -1.831 1.00 93.38 72 ASP A O 1
ATOM 576 N N . SER A 1 73 ? -7.014 -9.204 -0.280 1.00 94.94 73 SER A N 1
ATOM 577 C CA . SER A 1 73 ? -7.870 -8.500 -1.229 1.00 94.94 73 SER A CA 1
ATOM 578 C C . SER A 1 73 ? -7.167 -7.265 -1.773 1.00 94.94 73 SER A C 1
ATOM 580 O O . SER A 1 73 ? -6.850 -6.348 -1.008 1.00 94.94 73 SER A O 1
ATOM 582 N N . SER A 1 74 ? -7.003 -7.206 -3.096 1.00 94.94 74 SER A N 1
ATOM 583 C CA . SER A 1 74 ? -6.614 -5.974 -3.790 1.00 94.94 74 SER A CA 1
ATOM 584 C C . SER A 1 74 ? -7.677 -4.899 -3.568 1.00 94.94 74 SER A C 1
ATOM 586 O O . SER A 1 74 ? -8.873 -5.204 -3.531 1.00 94.94 74 SER A O 1
ATOM 588 N N . GLN A 1 75 ? -7.239 -3.660 -3.380 1.00 95.19 75 GLN A N 1
ATOM 589 C CA . GLN A 1 75 ? -8.101 -2.512 -3.140 1.00 95.19 75 GLN A CA 1
ATOM 590 C C . GLN A 1 75 ? -8.018 -1.534 -4.315 1.00 95.19 75 GLN A C 1
ATOM 592 O O . GLN A 1 75 ? -6.919 -1.268 -4.809 1.00 95.19 75 GLN A O 1
ATOM 597 N N . PRO A 1 76 ? -9.141 -0.928 -4.736 1.00 93.44 76 PRO A N 1
ATOM 598 C CA . PRO A 1 76 ? -9.190 -0.010 -5.874 1.00 93.44 76 PRO A CA 1
ATOM 599 C C . PRO A 1 76 ? -8.676 1.400 -5.523 1.00 93.44 76 PRO A C 1
ATOM 601 O O . PRO A 1 76 ? -9.194 2.403 -6.015 1.00 93.44 76 PRO A O 1
ATOM 604 N N . TYR A 1 77 ? -7.671 1.509 -4.650 1.00 93.38 77 TYR A N 1
ATOM 605 C CA . TYR A 1 77 ? -7.106 2.799 -4.270 1.00 93.38 77 TYR A CA 1
ATOM 606 C C . TYR A 1 77 ? -6.179 3.334 -5.352 1.00 93.38 77 TYR A C 1
ATOM 608 O O . TYR A 1 77 ? -5.314 2.634 -5.879 1.00 93.38 77 TYR A O 1
ATOM 616 N N . ARG A 1 78 ? -6.322 4.626 -5.645 1.00 91.88 78 ARG A N 1
ATOM 617 C CA . ARG A 1 78 ? -5.460 5.307 -6.605 1.00 91.88 78 ARG A CA 1
ATOM 618 C C . ARG A 1 78 ? -4.098 5.601 -5.980 1.00 91.88 78 ARG A C 1
ATOM 620 O O . ARG A 1 78 ? -4.017 6.310 -4.979 1.00 91.88 78 ARG A O 1
ATOM 627 N N . SER A 1 79 ? -3.032 5.120 -6.615 1.00 92.62 79 SER A N 1
ATOM 628 C CA . SER A 1 79 ? -1.660 5.473 -6.250 1.00 92.62 79 SER A CA 1
ATOM 629 C C . SER A 1 79 ? -1.214 6.786 -6.897 1.00 92.62 79 SER A C 1
ATOM 631 O O . SER A 1 79 ? -1.520 7.047 -8.065 1.00 92.62 79 SER A O 1
ATOM 633 N N . THR A 1 80 ? -0.409 7.569 -6.188 1.00 91.94 80 THR A N 1
ATOM 634 C CA . THR A 1 80 ? 0.395 8.669 -6.738 1.00 91.94 80 THR A CA 1
ATOM 635 C C . THR A 1 80 ? 1.869 8.282 -6.731 1.00 91.94 80 THR A C 1
ATOM 637 O O . THR A 1 80 ? 2.287 7.473 -5.915 1.00 91.94 80 THR A O 1
ATOM 640 N N . TRP A 1 81 ? 2.670 8.834 -7.638 1.00 88.44 81 TRP A N 1
ATOM 641 C CA . TRP A 1 81 ? 4.100 8.531 -7.722 1.00 88.44 81 TRP A CA 1
ATOM 642 C C . TRP A 1 81 ? 4.939 9.719 -7.269 1.00 88.44 81 TRP A C 1
ATOM 644 O O . TRP A 1 81 ? 4.607 10.870 -7.559 1.00 88.44 81 TRP A O 1
ATOM 654 N N . THR A 1 82 ? 6.051 9.447 -6.590 1.00 83.94 82 THR A N 1
ATOM 655 C CA . THR A 1 82 ? 7.069 10.463 -6.316 1.00 83.94 82 THR A CA 1
ATOM 656 C C . THR A 1 82 ? 7.784 10.879 -7.598 1.00 83.94 82 THR A C 1
ATOM 658 O O . THR A 1 82 ? 7.920 10.097 -8.538 1.00 83.94 82 THR A O 1
ATOM 661 N N . THR A 1 83 ? 8.330 12.098 -7.619 1.00 73.19 83 THR A N 1
ATOM 662 C CA . THR A 1 83 ? 9.036 12.665 -8.784 1.00 73.19 83 THR A CA 1
ATOM 663 C C . THR A 1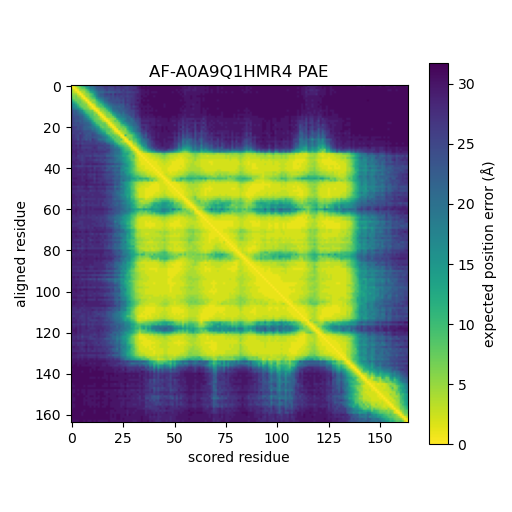 83 ? 10.213 11.807 -9.260 1.00 73.19 83 THR A C 1
ATOM 665 O O . THR A 1 83 ? 10.564 11.824 -10.433 1.00 73.19 83 THR A O 1
ATOM 668 N N . ASN A 1 84 ? 10.826 11.027 -8.363 1.00 79.25 84 ASN A N 1
ATOM 669 C CA . ASN A 1 84 ? 11.919 10.116 -8.705 1.00 79.25 84 ASN A CA 1
ATOM 670 C C . ASN A 1 84 ? 11.449 8.742 -9.232 1.00 79.25 84 ASN A C 1
ATOM 672 O O . ASN A 1 84 ? 12.302 7.911 -9.544 1.00 79.25 84 ASN A O 1
ATOM 676 N N . GLY A 1 85 ? 10.134 8.488 -9.303 1.00 81.75 85 GLY A N 1
ATOM 677 C CA . GLY A 1 85 ? 9.535 7.267 -9.852 1.00 81.75 85 GLY A CA 1
ATOM 678 C C . GLY A 1 85 ? 9.886 5.989 -9.090 1.00 81.75 85 GLY A C 1
ATOM 679 O O . GLY A 1 85 ? 9.912 4.920 -9.691 1.00 81.75 85 GLY A O 1
ATOM 680 N N . ARG A 1 86 ? 10.239 6.089 -7.803 1.00 86.88 86 ARG A N 1
ATOM 681 C CA . ARG A 1 86 ? 10.640 4.934 -6.974 1.00 86.88 86 ARG A CA 1
ATOM 682 C C . ARG A 1 86 ? 9.676 4.626 -5.845 1.00 86.88 86 ARG A C 1
ATOM 684 O O . ARG A 1 86 ? 9.776 3.564 -5.249 1.00 86.88 86 ARG A O 1
ATOM 691 N N . VAL A 1 87 ? 8.773 5.543 -5.528 1.00 91.62 87 VAL A N 1
ATOM 692 C CA . VAL A 1 87 ? 7.783 5.343 -4.478 1.00 91.62 87 VAL A CA 1
ATOM 693 C C . VAL A 1 87 ? 6.421 5.635 -5.070 1.00 91.62 87 VAL A C 1
ATOM 695 O O . VAL A 1 87 ? 6.211 6.696 -5.664 1.00 91.62 87 VAL A O 1
ATOM 698 N N . CYS A 1 88 ? 5.510 4.688 -4.904 1.00 93.00 88 CYS A N 1
ATOM 699 C CA . CYS A 1 88 ? 4.097 4.931 -5.102 1.00 93.00 88 CYS A CA 1
ATOM 700 C C . CYS A 1 88 ? 3.407 5.016 -3.744 1.00 93.00 88 CYS A C 1
ATOM 702 O O . CYS A 1 88 ? 3.683 4.229 -2.840 1.00 93.00 88 CYS A O 1
ATOM 704 N N . SER A 1 89 ? 2.528 5.995 -3.598 1.00 94.56 89 SER A N 1
ATOM 705 C CA . SER A 1 89 ? 1.861 6.321 -2.348 1.00 94.56 89 SER A CA 1
ATOM 706 C C . SER A 1 89 ? 0.354 6.218 -2.507 1.00 94.56 89 SER A C 1
ATOM 708 O O . SER A 1 89 ? -0.209 6.640 -3.516 1.00 94.56 89 SER A O 1
ATOM 710 N N . PHE A 1 90 ? -0.306 5.707 -1.479 1.00 96.69 90 PHE A N 1
ATOM 711 C CA . PHE A 1 90 ? -1.753 5.678 -1.338 1.00 96.69 90 PHE A CA 1
ATOM 712 C C . PHE A 1 90 ? -2.120 6.584 -0.170 1.00 96.69 90 PHE A C 1
ATOM 714 O O . PHE A 1 90 ? -1.588 6.429 0.928 1.00 96.69 90 PHE A O 1
ATOM 721 N N . ASN A 1 91 ? -3.016 7.536 -0.410 1.00 96.25 91 ASN A N 1
ATOM 722 C CA . ASN A 1 91 ? -3.596 8.356 0.643 1.00 96.25 91 ASN A CA 1
ATOM 723 C C . ASN A 1 91 ? -5.037 7.895 0.846 1.00 96.25 91 ASN A C 1
ATOM 725 O O . ASN A 1 91 ? -5.905 8.233 0.042 1.00 96.25 91 ASN A O 1
ATOM 729 N N . VAL A 1 92 ? -5.257 7.074 1.868 1.00 95.88 92 VAL A N 1
ATOM 730 C CA . VAL A 1 92 ? -6.522 6.369 2.088 1.00 95.88 92 VAL A CA 1
ATOM 731 C C . VAL A 1 92 ? -7.261 7.000 3.259 1.00 95.88 92 VAL A C 1
ATOM 733 O O . VAL A 1 92 ? -6.660 7.292 4.295 1.00 95.88 92 VAL A O 1
ATOM 736 N N . GLU A 1 93 ? -8.565 7.217 3.110 1.00 95.56 93 GLU A N 1
ATOM 737 C CA . GLU A 1 93 ? -9.397 7.675 4.218 1.00 95.56 93 GLU A CA 1
ATOM 738 C C . GLU A 1 93 ? -9.373 6.653 5.362 1.00 95.56 93 GLU A C 1
ATOM 740 O O . GLU A 1 93 ? -9.488 5.442 5.154 1.00 95.56 93 GLU A O 1
ATOM 745 N N . ARG A 1 94 ? -9.191 7.141 6.593 1.00 93.88 94 ARG A N 1
ATOM 746 C CA . ARG A 1 94 ? -9.025 6.280 7.769 1.00 93.88 94 ARG A CA 1
ATOM 747 C C . ARG A 1 94 ? -10.252 5.392 8.004 1.00 93.88 94 ARG A C 1
ATOM 749 O O . ARG A 1 94 ? -10.088 4.206 8.279 1.00 93.88 94 ARG A O 1
ATOM 756 N N . ALA A 1 95 ? -11.453 5.959 7.873 1.00 92.88 95 ALA A N 1
ATOM 757 C CA . ALA A 1 95 ? -12.717 5.247 8.055 1.00 92.88 95 ALA A CA 1
ATOM 758 C C . ALA A 1 95 ? -12.901 4.134 7.011 1.00 92.88 95 ALA A C 1
ATOM 760 O O . ALA A 1 95 ? -13.199 2.996 7.378 1.00 92.88 95 ALA A O 1
ATOM 761 N N . ASP A 1 96 ? -12.627 4.434 5.739 1.00 94.19 96 ASP A N 1
ATOM 762 C CA . ASP A 1 96 ? -12.684 3.454 4.652 1.00 94.19 96 ASP A CA 1
ATOM 763 C C . ASP A 1 96 ? -11.708 2.301 4.893 1.00 94.19 96 ASP A C 1
ATOM 765 O O . ASP A 1 96 ? -12.090 1.128 4.858 1.00 94.19 96 ASP A O 1
ATOM 769 N N . LEU A 1 97 ? -10.443 2.613 5.200 1.00 94.81 97 LEU A N 1
ATOM 770 C CA . LEU A 1 97 ? -9.440 1.584 5.470 1.00 94.81 97 LEU A CA 1
ATOM 771 C C . LEU A 1 97 ? -9.842 0.716 6.668 1.00 94.81 97 LEU A C 1
ATOM 773 O O . LEU A 1 97 ? -9.734 -0.509 6.607 1.00 94.81 97 LEU A O 1
ATOM 777 N N . GLN A 1 98 ? -10.352 1.332 7.737 1.00 93.69 98 GLN A N 1
ATOM 778 C CA . GLN A 1 98 ? -10.853 0.619 8.909 1.00 93.69 98 GLN A CA 1
ATOM 779 C C . GLN A 1 98 ? -12.002 -0.329 8.553 1.00 93.69 98 GLN A C 1
ATOM 781 O O . GLN A 1 98 ? -12.014 -1.472 9.016 1.00 93.69 98 GLN A O 1
ATOM 786 N N . GLN A 1 99 ? -12.944 0.107 7.716 1.00 92.94 99 GLN A N 1
ATOM 787 C CA . GLN A 1 99 ? -14.047 -0.734 7.261 1.00 92.94 99 GLN A CA 1
ATOM 788 C C . GLN A 1 99 ? -13.534 -1.974 6.517 1.00 92.94 99 GLN A C 1
ATOM 790 O O . GLN A 1 99 ? -13.992 -3.084 6.800 1.00 92.94 99 GLN A O 1
ATOM 795 N N . HIS A 1 100 ? -12.563 -1.816 5.613 1.00 93.88 100 HIS A N 1
ATOM 796 C CA . HIS A 1 100 ? -11.972 -2.942 4.884 1.00 93.88 100 HIS A CA 1
ATOM 797 C C . HIS A 1 100 ? -11.196 -3.898 5.800 1.00 93.88 100 HIS A C 1
ATOM 799 O O . HIS A 1 100 ? -11.361 -5.116 5.693 1.00 93.88 100 HIS A O 1
ATOM 805 N N . LEU A 1 101 ? -10.405 -3.363 6.736 1.00 93.56 101 LEU A N 1
ATOM 806 C CA . LEU A 1 101 ? -9.669 -4.144 7.737 1.00 93.56 101 LEU A CA 1
ATOM 807 C C . LEU A 1 101 ? -10.621 -4.980 8.607 1.00 93.56 101 LEU A C 1
ATOM 809 O O . LEU A 1 101 ? -10.430 -6.187 8.774 1.00 93.56 101 LEU A O 1
ATOM 813 N N . GLN A 1 102 ? -11.705 -4.371 9.097 1.00 93.44 102 GLN A N 1
ATOM 814 C CA . GLN A 1 102 ? -12.724 -5.062 9.890 1.00 93.44 102 GLN A CA 1
ATOM 815 C C . GLN A 1 102 ? -13.487 -6.114 9.077 1.00 93.44 102 GLN A C 1
ATOM 817 O O . GLN A 1 102 ? -13.716 -7.221 9.570 1.00 93.44 102 GLN A O 1
ATOM 822 N N . ALA A 1 103 ? -13.872 -5.793 7.838 1.00 91.50 103 ALA A N 1
ATOM 823 C CA . ALA A 1 103 ? -14.593 -6.715 6.962 1.00 91.50 103 ALA A CA 1
ATOM 824 C C . ALA A 1 103 ? -13.770 -7.977 6.664 1.00 91.50 103 ALA A C 1
ATOM 826 O O . ALA A 1 103 ? -14.305 -9.086 6.690 1.00 91.50 103 ALA A O 1
ATOM 827 N N . LEU A 1 104 ? -12.464 -7.811 6.445 1.00 91.75 104 LEU A N 1
ATOM 828 C CA . LEU A 1 104 ? -11.527 -8.899 6.161 1.00 91.75 104 LEU A CA 1
ATOM 829 C C . LEU A 1 104 ? -10.891 -9.500 7.424 1.00 91.75 104 LEU A C 1
ATOM 831 O O . LEU A 1 104 ? -10.087 -10.423 7.317 1.00 91.75 104 LEU A O 1
ATOM 835 N N . ARG A 1 105 ? -11.264 -9.002 8.613 1.00 91.38 105 ARG A N 1
ATOM 836 C CA . ARG A 1 105 ? -10.745 -9.425 9.927 1.00 91.38 105 ARG A CA 1
ATOM 837 C C . ARG A 1 105 ? -9.215 -9.477 9.967 1.00 91.38 105 ARG A C 1
ATOM 839 O O . ARG A 1 105 ? -8.624 -10.406 10.511 1.00 91.38 105 ARG A O 1
ATOM 846 N N . THR A 1 106 ? -8.582 -8.472 9.377 1.00 91.56 106 THR A N 1
ATOM 847 C CA . THR A 1 106 ? -7.127 -8.337 9.295 1.00 91.56 106 THR A CA 1
ATOM 848 C C . THR A 1 106 ? -6.718 -6.930 9.708 1.00 91.56 106 THR A C 1
ATOM 850 O O . THR A 1 106 ? -7.471 -5.983 9.511 1.00 91.56 106 THR A O 1
ATOM 853 N N . GLY A 1 107 ? -5.538 -6.795 10.311 1.00 91.75 107 GLY A N 1
ATOM 854 C CA . GLY A 1 107 ? -4.896 -5.503 10.575 1.00 91.75 107 GLY A CA 1
ATOM 855 C C . GLY A 1 107 ? -3.834 -5.150 9.530 1.00 91.75 107 GLY A C 1
ATOM 856 O O . GLY A 1 107 ? -3.131 -4.151 9.668 1.00 91.75 107 GLY A O 1
ATOM 857 N N . GLU A 1 108 ? -3.688 -5.986 8.499 1.00 95.25 108 GLU A N 1
ATOM 858 C CA . GLU A 1 108 ? -2.502 -6.012 7.656 1.00 95.25 108 GLU A CA 1
ATOM 859 C C . GLU A 1 108 ? -2.734 -5.443 6.260 1.00 95.25 108 GLU A C 1
ATOM 861 O O . GLU A 1 108 ? -3.726 -5.732 5.585 1.00 95.25 108 GLU A O 1
ATOM 866 N N . VAL A 1 109 ? -1.730 -4.706 5.797 1.00 96.81 109 VAL A N 1
ATOM 867 C CA . VAL A 1 109 ? -1.629 -4.157 4.448 1.00 96.81 109 VAL A CA 1
ATOM 868 C C . VAL A 1 109 ? -0.335 -4.602 3.778 1.00 96.81 109 VAL A C 1
ATOM 870 O O . VAL A 1 109 ? 0.666 -4.895 4.434 1.00 96.81 109 VAL A O 1
ATOM 873 N N . SER A 1 110 ? -0.356 -4.662 2.452 1.00 97.75 110 SER A N 1
ATOM 874 C CA . SER A 1 110 ? 0.819 -4.940 1.613 1.00 97.75 110 SER A CA 1
ATOM 875 C C . SER A 1 110 ? 0.610 -4.355 0.220 1.00 97.75 110 SER A C 1
ATOM 877 O O . SER A 1 110 ? -0.487 -3.895 -0.100 1.00 97.75 110 SER A O 1
ATOM 879 N N . CYS A 1 111 ? 1.643 -4.371 -0.614 1.00 96.81 111 CYS A N 1
ATOM 880 C CA . CYS A 1 111 ? 1.541 -3.912 -1.993 1.00 96.81 111 CYS A CA 1
ATOM 881 C C . CYS A 1 111 ? 2.425 -4.695 -2.952 1.00 96.81 111 CYS A C 1
ATOM 883 O O . CYS A 1 111 ? 3.397 -5.331 -2.549 1.00 96.81 111 CYS A O 1
ATOM 885 N N . ASP A 1 112 ? 2.088 -4.621 -4.231 1.00 95.12 112 ASP A N 1
ATOM 886 C CA . ASP A 1 112 ? 2.946 -5.020 -5.341 1.00 95.12 112 ASP A CA 1
ATOM 887 C C . ASP A 1 112 ? 2.881 -3.970 -6.456 1.00 95.12 112 ASP A C 1
ATOM 889 O O . ASP A 1 112 ? 2.197 -2.941 -6.347 1.00 95.12 112 ASP A O 1
ATOM 893 N N . TYR A 1 113 ? 3.644 -4.213 -7.516 1.00 92.12 113 TYR A N 1
ATOM 894 C CA . TYR A 1 113 ? 3.591 -3.409 -8.722 1.00 92.12 113 TYR A CA 1
ATOM 895 C C . TYR A 1 113 ? 3.638 -4.281 -9.971 1.00 92.12 113 TYR A C 1
ATOM 897 O O . TYR A 1 113 ? 4.214 -5.370 -9.974 1.00 92.12 113 TYR A O 1
ATOM 905 N N . ALA A 1 114 ? 3.066 -3.761 -11.052 1.00 89.75 114 ALA A N 1
ATOM 906 C CA . ALA A 1 114 ? 3.153 -4.343 -12.380 1.00 89.75 114 ALA A CA 1
ATOM 907 C C . ALA A 1 114 ? 3.879 -3.390 -13.322 1.00 89.75 114 ALA A C 1
ATOM 909 O O . ALA A 1 114 ? 3.553 -2.202 -13.378 1.00 89.75 114 ALA A O 1
ATOM 910 N N . VAL A 1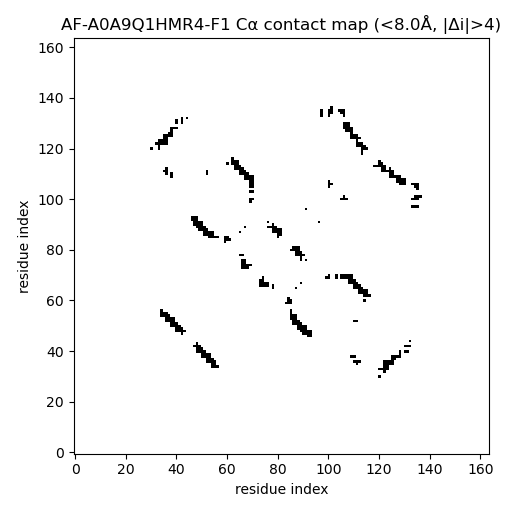 115 ? 4.848 -3.906 -14.075 1.00 84.81 115 VAL A N 1
ATOM 911 C CA . VAL A 1 115 ? 5.504 -3.147 -15.145 1.00 84.81 115 VAL A CA 1
ATOM 912 C C . VAL A 1 115 ? 4.747 -3.424 -16.439 1.00 84.81 115 VAL A C 1
ATOM 914 O O . VAL A 1 115 ? 4.818 -4.524 -16.984 1.00 84.81 115 VAL A O 1
ATOM 917 N N . ASN A 1 116 ? 4.036 -2.423 -16.958 1.00 75.00 116 ASN A N 1
ATOM 918 C CA . ASN A 1 116 ? 3.090 -2.593 -18.068 1.00 75.00 116 ASN A CA 1
ATOM 919 C C . ASN A 1 116 ? 3.765 -2.836 -19.436 1.00 75.00 116 ASN A C 1
ATOM 921 O O . ASN A 1 116 ? 3.100 -2.820 -20.467 1.00 75.00 116 ASN A O 1
ATOM 925 N N . THR A 1 117 ? 5.082 -3.064 -19.475 1.00 71.06 117 THR A N 1
ATOM 926 C CA . THR A 1 117 ? 5.797 -3.512 -20.681 1.00 71.06 117 THR A CA 1
ATOM 927 C C . THR A 1 117 ? 5.520 -4.978 -21.010 1.00 71.06 117 THR A C 1
ATOM 929 O O . THR A 1 117 ? 5.734 -5.395 -22.144 1.00 71.06 117 THR A O 1
ATOM 932 N N . ASN A 1 118 ? 5.062 -5.765 -20.031 1.00 67.19 118 ASN A N 1
ATOM 933 C CA . ASN A 1 118 ? 4.633 -7.145 -20.225 1.00 67.19 118 ASN A CA 1
ATOM 934 C C . ASN A 1 118 ? 3.425 -7.432 -19.305 1.00 67.19 118 ASN A C 1
ATOM 936 O O . ASN A 1 118 ? 3.530 -7.225 -18.096 1.00 67.19 118 ASN A O 1
ATOM 940 N N . PRO A 1 119 ? 2.289 -7.917 -19.843 1.00 60.94 119 PRO A N 1
ATOM 941 C CA . PRO A 1 119 ? 1.047 -8.123 -19.091 1.00 60.94 119 PRO A CA 1
ATOM 942 C C . PRO A 1 119 ? 1.143 -9.101 -17.907 1.00 60.94 119 PRO A C 1
ATOM 944 O O . PRO A 1 119 ? 0.241 -9.117 -17.078 1.00 60.94 119 PRO A O 1
ATOM 947 N N . HIS A 1 120 ? 2.219 -9.886 -17.790 1.00 64.44 120 HIS A N 1
ATOM 948 C CA . HIS A 1 120 ? 2.428 -10.821 -16.673 1.00 64.44 120 HIS A CA 1
ATOM 949 C C . HIS A 1 120 ? 3.601 -10.434 -15.759 1.00 64.44 120 HIS A C 1
ATOM 951 O O . HIS A 1 120 ? 4.032 -11.229 -14.926 1.00 64.44 120 HIS A O 1
ATOM 957 N N . SER A 1 121 ? 4.141 -9.221 -15.890 1.00 80.12 121 SER A N 1
ATOM 958 C CA . SER A 1 121 ? 5.256 -8.753 -15.063 1.00 80.12 121 SER A CA 1
ATOM 959 C C . SER A 1 121 ? 4.763 -8.081 -13.784 1.00 80.12 121 SER A C 1
ATOM 961 O O . SER A 1 121 ? 4.850 -6.861 -13.645 1.00 80.12 121 SER A O 1
ATOM 96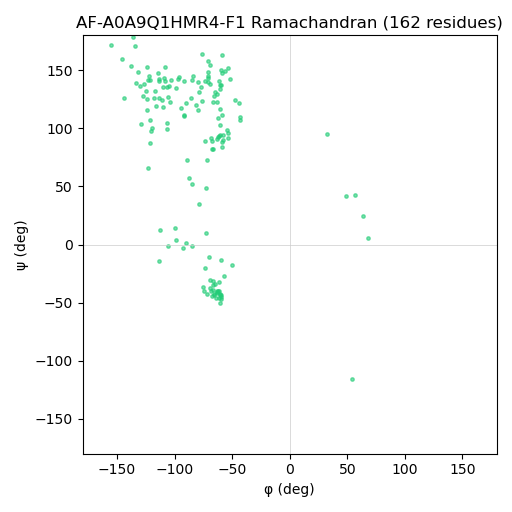3 N N . HIS A 1 122 ? 4.265 -8.894 -12.850 1.00 87.88 122 HIS A N 1
ATOM 964 C CA . HIS A 1 122 ? 4.023 -8.489 -11.464 1.00 87.88 122 HIS A CA 1
ATOM 965 C C . HIS A 1 122 ? 5.239 -8.784 -10.591 1.00 87.88 122 HIS A C 1
ATOM 967 O O . HIS A 1 122 ? 5.892 -9.820 -10.730 1.00 87.88 122 HIS A O 1
ATOM 973 N N . SER A 1 123 ? 5.538 -7.874 -9.671 1.00 90.75 123 SER A N 1
ATOM 974 C CA . SER A 1 123 ? 6.474 -8.161 -8.596 1.00 90.75 123 SER A CA 1
ATOM 975 C C . SER A 1 123 ? 5.869 -9.143 -7.596 1.00 90.75 123 SER A C 1
ATOM 977 O O . SER A 1 123 ? 4.647 -9.186 -7.432 1.00 90.75 123 SER A O 1
ATOM 979 N N . PRO A 1 124 ? 6.702 -9.855 -6.824 1.00 93.31 124 PRO A N 1
ATOM 980 C CA . PRO A 1 124 ? 6.257 -10.406 -5.555 1.00 93.31 124 PRO A CA 1
ATOM 981 C C . PRO A 1 124 ? 5.649 -9.300 -4.679 1.00 93.31 124 PRO A C 1
ATOM 983 O O . PRO A 1 124 ? 6.030 -8.126 -4.781 1.00 93.31 124 PRO A O 1
ATOM 986 N N . ARG A 1 125 ? 4.716 -9.677 -3.802 1.00 95.44 125 ARG A N 1
ATOM 987 C CA . ARG A 1 125 ? 4.121 -8.761 -2.822 1.00 95.44 125 ARG A CA 1
ATOM 988 C C . ARG A 1 125 ? 5.125 -8.404 -1.728 1.00 95.44 125 ARG A C 1
ATOM 990 O O . ARG A 1 125 ? 5.988 -9.207 -1.370 1.00 95.44 125 ARG A O 1
ATOM 997 N N . SER A 1 126 ? 5.007 -7.187 -1.205 1.00 96.94 126 SER A N 1
ATOM 998 C CA . SER A 1 126 ? 5.744 -6.743 -0.026 1.00 96.94 126 SER A CA 1
ATOM 999 C C . SER A 1 126 ? 5.431 -7.629 1.177 1.00 96.94 126 SER A C 1
ATOM 1001 O O . SER A 1 126 ? 4.387 -8.287 1.238 1.00 96.94 126 SER A O 1
ATOM 1003 N N . ASP A 1 127 ? 6.280 -7.549 2.199 1.00 97.00 127 ASP A N 1
ATOM 1004 C CA . ASP A 1 127 ? 5.909 -8.071 3.511 1.00 97.00 127 ASP A CA 1
ATOM 1005 C C . ASP A 1 127 ? 4.657 -7.351 4.022 1.00 97.00 127 ASP A C 1
ATOM 1007 O O . ASP A 1 127 ? 4.404 -6.182 3.700 1.00 97.00 127 ASP A O 1
ATOM 1011 N N . ARG A 1 128 ? 3.865 -8.066 4.818 1.00 96.62 128 ARG A N 1
ATOM 1012 C CA . ARG A 1 128 ? 2.672 -7.511 5.450 1.00 96.62 128 ARG A CA 1
ATOM 1013 C C . ARG A 1 128 ? 3.072 -6.577 6.586 1.00 96.62 128 ARG A C 1
ATOM 1015 O O . ARG A 1 128 ? 4.007 -6.859 7.339 1.00 96.62 128 ARG A O 1
ATOM 1022 N N . LYS A 1 129 ? 2.355 -5.465 6.725 1.00 95.94 129 LYS A N 1
ATOM 1023 C CA . LYS A 1 129 ? 2.524 -4.513 7.828 1.00 95.94 129 LYS A CA 1
ATOM 1024 C C . LYS A 1 129 ? 1.192 -4.262 8.506 1.00 95.94 129 LYS A C 1
ATOM 1026 O O . LYS A 1 129 ? 0.184 -4.086 7.834 1.00 95.94 129 LYS A O 1
ATOM 1031 N N . GLN A 1 130 ? 1.214 -4.218 9.832 1.00 94.69 130 GLN A N 1
ATOM 1032 C CA . GLN A 1 130 ? 0.063 -3.807 10.628 1.00 94.69 130 GLN A CA 1
ATOM 1033 C C . GLN A 1 130 ? -0.174 -2.305 10.462 1.00 94.69 130 GLN A C 1
ATOM 1035 O O . GLN A 1 130 ? 0.793 -1.540 10.387 1.00 94.69 130 GLN A O 1
ATOM 1040 N N . VAL A 1 131 ? -1.436 -1.881 10.433 1.00 92.81 131 VAL A N 1
ATOM 1041 C CA . VAL A 1 131 ? -1.797 -0.459 10.403 1.00 92.81 131 VAL A CA 1
ATOM 1042 C C . VAL A 1 131 ? -1.989 0.055 11.836 1.00 92.81 131 VAL A C 1
ATOM 1044 O O . VAL A 1 131 ? -2.941 -0.345 12.508 1.00 92.81 131 VAL A O 1
ATOM 1047 N N . PRO A 1 132 ? -1.108 0.937 12.350 1.00 90.12 132 PRO A N 1
ATOM 1048 C CA . PRO A 1 132 ? -1.204 1.409 13.728 1.00 90.12 132 PRO A CA 1
ATOM 1049 C C . PRO A 1 132 ? -2.527 2.128 14.010 1.00 90.12 132 PRO A C 1
ATOM 1051 O O . PRO A 1 132 ? -3.001 2.937 13.212 1.00 90.12 132 PRO A O 1
ATOM 1054 N N . GLY A 1 133 ? -3.126 1.837 15.166 1.00 84.44 133 GLY A N 1
ATOM 1055 C CA . GLY A 1 133 ? -4.391 2.442 15.590 1.00 84.44 133 GLY A CA 1
ATOM 1056 C C . GLY A 1 133 ? -5.612 2.030 14.758 1.00 84.44 133 GLY A C 1
ATOM 1057 O O . GLY A 1 133 ? -6.688 2.572 14.991 1.00 84.44 133 GLY A O 1
ATOM 1058 N N . LEU A 1 134 ? -5.462 1.099 13.809 1.00 83.38 134 LEU A N 1
ATOM 1059 C CA . LEU A 1 134 ? -6.551 0.451 13.083 1.00 83.38 134 LEU A CA 1
ATOM 1060 C C . LEU A 1 134 ? -6.445 -1.058 13.315 1.00 83.38 134 LEU A C 1
ATOM 1062 O O . LEU A 1 134 ? -5.800 -1.783 12.565 1.00 83.38 134 LEU A O 1
ATOM 1066 N N . SER A 1 135 ? -7.054 -1.528 14.401 1.00 69.81 135 SER A N 1
ATOM 1067 C CA . SER A 1 135 ? -7.155 -2.959 14.691 1.00 69.81 135 SER A CA 1
ATOM 1068 C C . SER A 1 135 ? -8.504 -3.490 14.199 1.00 69.81 135 SER A C 1
ATOM 1070 O O . SER A 1 135 ? -9.514 -2.787 14.341 1.00 69.81 135 SER A O 1
ATOM 1072 N N . PRO A 1 136 ? -8.581 -4.728 13.677 1.00 66.38 136 PRO A N 1
ATOM 1073 C CA . PRO A 1 136 ? -9.834 -5.461 13.662 1.00 66.38 136 PRO A CA 1
ATOM 1074 C C . PRO A 1 136 ? -10.201 -5.764 15.122 1.00 66.38 136 PRO A C 1
ATOM 1076 O O . PRO A 1 136 ? -9.907 -6.836 15.644 1.00 66.38 136 PRO A O 1
ATOM 1079 N N . GLU A 1 137 ? -10.807 -4.794 15.810 1.00 56.34 137 GLU A N 1
ATOM 1080 C CA . GLU A 1 137 ? -11.498 -5.042 17.075 1.00 56.34 137 GLU A CA 1
ATOM 1081 C C . GLU A 1 137 ? -12.404 -6.268 16.866 1.00 56.34 137 GLU A C 1
ATOM 1083 O O . GLU A 1 137 ? -13.213 -6.285 15.924 1.00 56.34 137 GLU A O 1
ATOM 1088 N N . PRO A 1 138 ? -12.271 -7.327 17.684 1.00 54.28 138 PRO A N 1
ATOM 1089 C CA . PRO A 1 138 ? -13.250 -8.388 17.675 1.00 54.28 138 PRO A CA 1
ATOM 1090 C C . PRO A 1 138 ? -14.565 -7.742 18.094 1.00 54.28 138 PRO A C 1
ATOM 1092 O O . PRO A 1 138 ? -14.714 -7.373 19.255 1.00 54.28 138 PRO A O 1
ATOM 1095 N N . LYS A 1 139 ? -15.516 -7.600 17.160 1.00 48.66 139 LYS A N 1
ATOM 1096 C CA . LYS A 1 139 ? -16.890 -7.213 17.499 1.00 48.66 139 LYS A CA 1
ATOM 1097 C C . LYS A 1 139 ? -17.384 -8.211 18.538 1.00 48.66 139 LYS A C 1
ATOM 1099 O O . LYS A 1 139 ? -17.741 -9.344 18.206 1.00 48.66 139 LYS A O 1
ATOM 1104 N N . THR A 1 140 ? -17.329 -7.827 19.807 1.00 44.25 140 THR A N 1
ATOM 1105 C CA . THR A 1 140 ? -17.847 -8.646 20.888 1.00 44.25 140 THR A CA 1
ATOM 1106 C C . THR A 1 140 ? -19.344 -8.776 20.639 1.00 44.25 140 THR A C 1
ATOM 1108 O O . THR A 1 140 ? -20.046 -7.800 20.381 1.00 44.25 140 THR A O 1
ATOM 1111 N N . VAL A 1 141 ? -19.840 -10.013 20.671 1.00 57.03 141 VAL A N 1
ATOM 1112 C CA . VAL A 1 141 ? -21.245 -10.402 20.428 1.00 57.03 141 VAL A CA 1
ATOM 1113 C C . VAL A 1 141 ? -22.248 -9.563 21.252 1.00 57.03 141 VAL A C 1
ATOM 1115 O O . VAL A 1 141 ? -23.430 -9.477 20.921 1.00 57.03 141 VAL A O 1
ATOM 1118 N N . THR A 1 142 ? -21.774 -8.894 22.300 1.00 53.75 142 THR A N 1
ATOM 1119 C CA . THR A 1 142 ? -22.519 -7.995 23.179 1.00 53.75 142 THR A CA 1
ATOM 1120 C C . THR A 1 142 ? -23.005 -6.707 22.497 1.00 53.75 142 THR A C 1
ATOM 1122 O O . THR A 1 142 ? -24.113 -6.265 22.801 1.00 53.75 142 THR A O 1
ATOM 1125 N N . GLU A 1 143 ? -22.257 -6.122 21.555 1.00 56.19 143 GLU A N 1
ATOM 1126 C CA . GLU A 1 143 ? -22.637 -4.835 20.942 1.00 56.19 143 GLU A CA 1
ATOM 1127 C C . GLU A 1 143 ? -23.791 -4.984 19.937 1.00 56.19 143 GLU A C 1
ATOM 1129 O O . GLU A 1 143 ? -24.729 -4.184 19.937 1.00 56.19 143 GLU A O 1
ATOM 1134 N N . ASN A 1 144 ? -23.819 -6.095 19.193 1.00 57.09 144 ASN A N 1
ATOM 1135 C CA . ASN A 1 144 ? -24.950 -6.442 18.325 1.00 57.09 144 ASN A CA 1
ATOM 1136 C C . ASN A 1 144 ? -26.237 -6.659 19.141 1.00 57.09 144 ASN A C 1
ATOM 1138 O O . ASN A 1 144 ? -27.295 -6.152 18.781 1.00 57.09 144 ASN A O 1
ATOM 1142 N N . ARG A 1 145 ? -26.150 -7.331 20.300 1.00 56.00 145 ARG A N 1
ATOM 1143 C CA . ARG A 1 145 ? -27.309 -7.556 21.185 1.00 56.00 145 ARG A CA 1
ATOM 1144 C C . ARG A 1 145 ? -27.837 -6.247 21.797 1.00 56.00 145 ARG A C 1
ATOM 1146 O O . ARG A 1 145 ? -29.039 -6.114 22.035 1.00 56.00 145 ARG A O 1
ATOM 1153 N N . TYR A 1 146 ? -26.968 -5.264 22.030 1.00 59.06 146 TYR A N 1
ATOM 1154 C CA . TYR A 1 146 ? -27.381 -3.949 22.524 1.00 59.06 146 TYR A CA 1
ATOM 1155 C C . TYR A 1 146 ? -28.053 -3.110 21.424 1.00 59.06 146 TYR A C 1
ATOM 1157 O O . TYR A 1 146 ? -29.091 -2.493 21.667 1.00 59.06 146 TYR A O 1
ATOM 1165 N N . GLN A 1 147 ? -27.547 -3.152 20.189 1.00 66.88 147 GLN A N 1
ATOM 1166 C CA . GLN A 1 147 ? -28.179 -2.461 19.060 1.00 66.88 147 GLN A CA 1
ATOM 1167 C C . GLN A 1 147 ? -29.523 -3.088 18.655 1.00 66.88 147 GLN A C 1
ATOM 1169 O O . GLN A 1 147 ? -30.488 -2.346 18.448 1.00 66.88 147 GLN A O 1
ATOM 1174 N N . ASP A 1 148 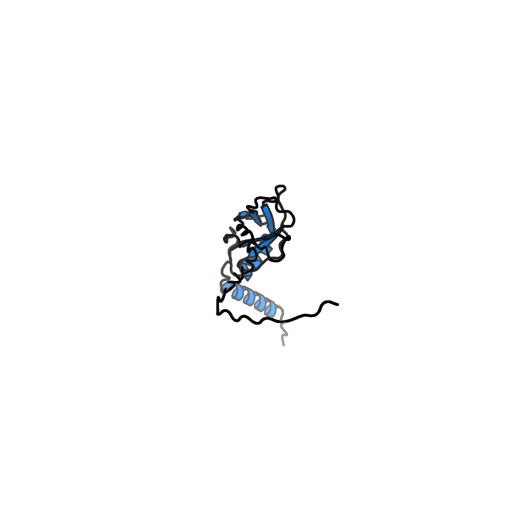? -29.630 -4.419 18.651 1.00 67.12 148 ASP A N 1
ATOM 1175 C CA . ASP A 1 148 ? -30.893 -5.127 18.396 1.00 67.12 148 ASP A CA 1
ATOM 1176 C C . ASP A 1 148 ? -31.947 -4.802 19.463 1.00 67.12 148 ASP A C 1
ATOM 1178 O O . ASP A 1 148 ? -33.116 -4.569 19.148 1.00 67.12 148 ASP A O 1
ATOM 1182 N N . SER A 1 149 ? -31.544 -4.714 20.736 1.00 65.75 149 SER A N 1
ATOM 1183 C CA . SER A 1 149 ? -32.476 -4.362 21.816 1.00 65.75 149 SER A CA 1
ATOM 1184 C C . SER A 1 149 ? -32.945 -2.903 21.735 1.00 65.75 149 SER A C 1
ATOM 1186 O O . SER A 1 149 ? -34.133 -2.635 21.930 1.00 65.75 149 SER A O 1
ATOM 1188 N N . LEU A 1 150 ? -32.073 -1.966 21.347 1.00 70.94 150 LEU A N 1
ATOM 1189 C CA . LEU A 1 150 ? -32.439 -0.565 21.100 1.00 70.94 150 LEU A CA 1
ATOM 1190 C C . LEU A 1 150 ? -33.362 -0.388 19.885 1.00 70.94 150 LEU A C 1
ATOM 1192 O O . LEU A 1 150 ? -34.280 0.438 19.929 1.00 70.94 150 LEU A O 1
ATOM 1196 N N . GLN A 1 151 ? -33.147 -1.139 18.802 1.00 75.44 151 GLN A N 1
ATOM 1197 C CA . GLN A 1 151 ? -34.035 -1.111 17.634 1.00 75.44 151 GLN A CA 1
ATOM 1198 C C . GLN A 1 151 ? -35.409 -1.703 17.960 1.00 75.44 151 GLN A C 1
ATOM 1200 O O . GLN A 1 151 ? -36.430 -1.070 17.672 1.00 75.44 151 GLN A O 1
ATOM 1205 N N . ASN A 1 152 ? -35.444 -2.840 18.656 1.00 67.62 152 ASN A N 1
ATOM 1206 C CA . ASN A 1 152 ? -36.691 -3.479 19.067 1.00 67.62 152 ASN A CA 1
ATOM 1207 C C . ASN A 1 152 ? -37.494 -2.580 20.034 1.00 67.62 152 ASN A C 1
ATOM 1209 O O . ASN A 1 152 ? -38.699 -2.386 19.871 1.00 67.62 152 ASN A O 1
ATOM 1213 N N . GLN A 1 153 ? -36.825 -1.893 20.969 1.00 75.00 153 GLN A N 1
ATOM 1214 C CA . GLN A 1 153 ? -37.480 -0.940 21.873 1.00 75.00 153 GLN A CA 1
ATOM 1215 C C . GLN A 1 153 ? -38.065 0.282 21.137 1.00 75.00 153 GLN A C 1
ATOM 1217 O O . GLN A 1 153 ? -39.124 0.787 21.519 1.00 75.00 153 GLN A O 1
ATOM 1222 N N . LYS A 1 154 ? -37.418 0.753 20.061 1.00 72.56 154 LYS A N 1
ATOM 1223 C CA . LYS A 1 154 ? -37.951 1.830 19.206 1.00 72.56 154 LYS A CA 1
ATOM 1224 C C . LYS A 1 154 ? -39.172 1.389 18.393 1.00 72.56 154 LYS A C 1
ATOM 1226 O O . LYS A 1 154 ? -40.028 2.230 18.127 1.00 72.56 154 LYS A O 1
ATOM 1231 N N . GLN A 1 155 ? -39.275 0.114 18.013 1.00 69.94 155 GLN A N 1
ATOM 1232 C CA . GLN A 1 155 ? -40.471 -0.434 17.358 1.00 69.94 155 GLN A CA 1
ATOM 1233 C C . GLN A 1 155 ? -41.647 -0.568 18.328 1.00 69.94 155 GLN A C 1
ATOM 1235 O O . GLN A 1 155 ? -42.751 -0.151 17.987 1.00 69.94 155 GLN A O 1
ATOM 1240 N N . ILE A 1 156 ? -41.405 -1.042 19.553 1.00 61.25 156 ILE A N 1
ATOM 1241 C CA . ILE A 1 156 ? -42.452 -1.183 20.579 1.00 61.25 156 ILE A CA 1
ATOM 1242 C C . ILE A 1 156 ? -43.039 0.188 20.957 1.00 61.25 156 ILE A C 1
ATOM 1244 O O . ILE A 1 156 ? -44.253 0.339 21.056 1.00 61.25 156 ILE A O 1
ATOM 1248 N N . ARG A 1 157 ? -42.206 1.233 21.085 1.00 62.56 157 ARG A N 1
ATOM 1249 C CA . ARG A 1 157 ? -42.678 2.599 21.401 1.00 62.56 157 ARG A CA 1
ATOM 1250 C C . ARG A 1 157 ? -43.447 3.292 20.268 1.00 62.56 157 ARG A C 1
ATOM 1252 O O . ARG A 1 157 ? -44.017 4.352 20.502 1.00 62.56 157 ARG A O 1
ATOM 1259 N N . LYS A 1 158 ? -43.452 2.739 19.052 1.00 59.91 158 LYS A N 1
ATOM 1260 C CA . LYS A 1 158 ? -44.230 3.264 17.917 1.00 59.91 158 LYS A CA 1
ATOM 1261 C C . LYS A 1 158 ? -45.609 2.616 17.782 1.00 59.91 158 LYS A C 1
ATOM 1263 O O . LYS A 1 158 ? -46.359 3.012 16.895 1.00 59.91 158 LYS A O 1
ATOM 1268 N N . GLN A 1 159 ? -45.947 1.640 18.625 1.00 50.62 159 GLN A N 1
ATOM 1269 C CA . GLN A 1 159 ? -47.258 1.004 18.598 1.00 50.62 159 GLN A CA 1
ATOM 1270 C C . GLN A 1 159 ? -48.268 1.913 19.325 1.00 50.62 159 GLN A C 1
ATOM 1272 O O . GLN A 1 159 ? -48.092 2.169 20.518 1.00 50.62 159 GLN A O 1
ATOM 1277 N N . PRO A 1 160 ? -49.294 2.459 18.644 1.00 53.81 160 PRO A N 1
ATOM 1278 C CA . PRO A 1 160 ? -50.299 3.273 19.310 1.00 53.81 160 PRO A CA 1
ATOM 1279 C C . PRO A 1 160 ? -51.085 2.379 20.269 1.00 53.81 160 PRO A C 1
ATOM 1281 O O . PRO A 1 160 ? -51.601 1.337 19.864 1.00 53.81 160 PRO A O 1
ATOM 1284 N N . HIS A 1 161 ? -51.181 2.790 21.533 1.00 55.00 161 HIS A N 1
ATOM 1285 C CA . HIS A 1 161 ? -52.114 2.206 22.489 1.00 55.00 161 HIS A CA 1
ATOM 1286 C C . HIS A 1 161 ? -53.543 2.424 21.975 1.00 55.00 161 HIS A C 1
ATOM 1288 O O . HIS A 1 161 ? -54.151 3.461 22.231 1.00 55.00 161 HIS A O 1
ATOM 1294 N N . HIS A 1 162 ? -54.087 1.449 21.249 1.00 52.00 162 HIS A N 1
ATOM 1295 C CA . HIS A 1 162 ? -55.531 1.320 21.110 1.00 52.00 162 HIS A CA 1
ATOM 1296 C C . HIS A 1 162 ? -56.066 0.792 22.442 1.00 52.00 162 HIS A C 1
ATOM 1298 O O . HIS A 1 162 ? -56.102 -0.410 22.688 1.00 52.00 162 HIS A O 1
ATOM 1304 N N . LEU A 1 163 ? -56.389 1.734 23.327 1.00 51.62 163 LEU A N 1
ATOM 1305 C CA . LEU A 1 163 ? -57.235 1.507 24.490 1.00 51.62 163 LEU A CA 1
ATOM 1306 C C . LEU A 1 163 ? -58.653 1.197 23.997 1.00 51.62 163 LEU A C 1
ATOM 1308 O O . LEU A 1 163 ? -59.248 2.004 23.279 1.00 51.62 163 LEU A O 1
ATOM 1312 N N . LEU A 1 164 ? -59.156 0.034 24.397 1.00 52.91 164 LEU A N 1
ATOM 1313 C CA . LEU A 1 164 ? -60.570 -0.319 24.467 1.00 52.91 164 LEU A CA 1
ATOM 1314 C C . LEU A 1 164 ? -60.827 -0.842 25.879 1.00 52.91 164 LEU A C 1
ATOM 1316 O O . LEU A 1 164 ? -59.987 -1.644 26.351 1.00 52.91 164 LEU A O 1
#

Nearest PDB structures (foldseek):
  5zo2-assembly1_A  TM=5.344E-01  e=6.163E-04  Mus musculus
  4y61-assembly1_A  TM=4.962E-01  e=8.398E-02  Mus musculus
  7y8i-assembly4_D  TM=4.432E-01  e=1.061E-01  Chelicerata
  6fqa-assembly2_C  TM=4.746E-01  e=6.901E-01  Acinetobacter baumannii
  6fqa-assembly1_A  TM=4.375E-01  e=1.760E+00  Acinetobacter baumannii

Secondary structure (DSSP, 8-state):
---------------------------------PPPPEEEEE--TTSPEEEEEE---SS--TTEEEEEEETTEEE-PPEEE-TTSSEEEEEE-HHHHHHHHHHTT--EEEEEEEETTSTT-BPPPPPPEE-TT-------HHHHHHHHHHHHHHHHTTS-----

Mean predicted aligned error: 16.2 Å

Radius of gyration: 33.08 Å; Cα contacts (8 Å, |Δi|>4): 236; chains: 1; bounding box: 90×64×98 Å

Foldseek 3Di:
DDDDDDDDDDDDDDPPPPPPPCPVPPPPPPLVAFAAWAWDWDADPPFFIKIKTFGPDPQAQDQKDKWKDQPNDTDPFDWDADPSNGITMGGGHPVVSLVSCLVVQHQWMKMWMARVVDPPNIHPIHDIDGHPPRHNDPPDPVVVVVVVVVVVVVVVVPDDPPDD

Sequence (164 aa):
MLSFEMQSQFYPTLLLAFSIQLDYFTWPTDAKELQKPEISVHAPEDKNVALACQINLKTPAVNTSCYLYVGDSSQPYRSTWTTNGRVCSFNVERADLQQHLQALRTGEVSCDYAVNTNPHSHSPRSDRKQVPGLSPEPKTVTENRYQDSLQNQKQIRKQPHHLL

Organism: Conger conger (NCBI:txid82655)

pLDDT: mean 75.3, std 20.54, range [30.09, 97.75]

Solvent-accessible surface area (backbone atoms only — not comparable to full-atom values): 10080 Å² total; per-residue (Å²): 141,82,83,89,83,87,81,91,76,91,78,82,86,78,84,76,74,75,75,72,72,75,72,66,80,73,70,79,78,70,69,69,78,52,66,52,28,50,62,48,80,46,51,54,91,94,46,53,29,39,36,38,40,37,43,85,59,96,56,63,54,72,66,52,50,64,44,44,24,51,63,88,44,76,45,96,64,71,62,46,69,44,98,72,32,36,36,40,34,34,78,40,54,49,68,61,53,43,51,51,25,46,75,68,66,28,41,32,36,30,34,35,40,33,43,69,89,41,98,82,44,59,30,47,63,20,66,75,40,74,45,67,98,43,69,43,71,77,81,54,75,64,59,59,55,51,52,52,51,54,53,52,52,55,56,60,75,66,59,77,83,80,82,128